Protein AF-A0AA40HDG7-F1 (afdb_monomer)

Nearest PDB structures (foldseek):
  3k21-assembly1_A-2  TM=5.931E-01  e=1.772E+00  Plasmodium falciparum
  6bv7-assembly1_A  TM=5.153E-01  e=6.403E+00  Canis lupus familiaris

Foldseek 3Di:
DDPPPDPDPPLPDCDVVVLVVLVCVQCVVPPVDHDPVSVVVSVVVVCVVSPPPVVPPPPDD

pLDDT: mean 71.55, std 14.44, range [45.19, 89.06]

Mean predicted aligned error: 12.29 Å

Radius of gyration: 17.08 Å; Cα contacts (8 Å, |Δi|>4): 17; chains: 1; bounding box: 20×50×39 Å

Solvent-accessible surface area (backbone atoms only — not comparable to full-atom values): 4164 Å² total; per-residue (Å²): 137,89,77,83,74,63,84,70,80,79,67,75,73,76,44,72,69,55,54,49,62,55,48,46,71,76,37,74,82,66,77,86,68,70,55,75,71,51,47,52,53,47,54,55,50,51,46,64,72,65,58,73,62,80,74,83,77,71,84,73,135

Secondary structure (DSSP, 8-state):
-----PPPP------HHHHHHHHHHH-TT--S---HHHHHHHHHHHHHHTT--TTTT----

Structure (mmCIF, N/CA/C/O backbone):
data_AF-A0AA40HDG7-F1
#
_entry.id   AF-A0AA40HDG7-F1
#
loop_
_atom_site.group_PDB
_atom_site.id
_atom_site.type_symbol
_atom_site.label_atom_id
_atom_site.label_alt_id
_atom_site.label_comp_id
_atom_site.label_asym_id
_atom_site.label_entity_id
_atom_site.label_seq_id
_atom_site.pdbx_PDB_ins_code
_atom_site.Cartn_x
_atom_site.Cartn_y
_atom_site.Cartn_z
_atom_site.occupancy
_atom_site.B_iso_or_equiv
_atom_site.auth_seq_id
_atom_site.auth_comp_id
_atom_site.auth_asym_id
_atom_site.auth_atom_id
_atom_site.pdbx_PDB_model_num
ATOM 1 N N . MET A 1 1 ? 3.440 35.728 -18.831 1.00 50.94 1 MET A N 1
ATOM 2 C CA . MET A 1 1 ? 3.114 34.291 -18.905 1.00 50.94 1 MET A CA 1
ATOM 3 C C . MET A 1 1 ? 3.649 33.650 -17.649 1.00 50.94 1 MET A C 1
ATOM 5 O O . MET A 1 1 ? 4.848 33.458 -17.496 1.00 50.94 1 MET A O 1
ATOM 9 N N . ASP A 1 2 ? 2.738 33.482 -16.710 1.00 51.50 2 ASP A N 1
ATOM 10 C CA . ASP A 1 2 ? 2.938 33.054 -15.340 1.00 51.50 2 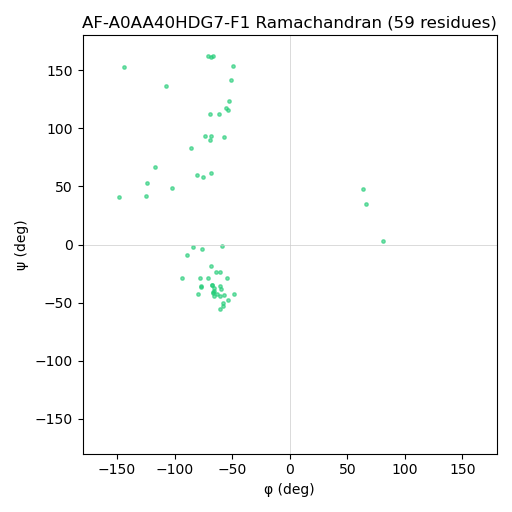ASP A CA 1
ATOM 11 C C . ASP A 1 2 ? 3.356 31.583 -15.293 1.00 51.50 2 ASP A C 1
ATOM 13 O O . ASP A 1 2 ? 2.563 30.696 -15.590 1.00 51.50 2 ASP A O 1
ATOM 17 N N . SER A 1 3 ? 4.595 31.318 -14.884 1.00 57.78 3 SER A N 1
ATOM 18 C CA . SER A 1 3 ? 5.029 29.972 -14.488 1.00 57.78 3 SER A CA 1
ATOM 19 C C . SER A 1 3 ? 5.618 29.999 -13.081 1.00 57.78 3 SER A C 1
ATOM 21 O O . SER A 1 3 ? 6.619 29.355 -12.788 1.00 57.78 3 SER A O 1
ATOM 23 N N . ALA A 1 4 ? 4.976 30.739 -12.176 1.00 56.44 4 ALA A N 1
ATOM 24 C CA . ALA A 1 4 ? 5.177 30.592 -10.740 1.00 56.44 4 ALA A CA 1
ATOM 25 C C . ALA A 1 4 ? 4.346 29.404 -10.229 1.00 56.44 4 ALA A C 1
ATOM 27 O O . ALA A 1 4 ? 3.466 29.552 -9.385 1.00 56.44 4 ALA A O 1
ATOM 28 N N . ARG A 1 5 ? 4.600 28.199 -10.750 1.00 59.88 5 ARG A N 1
ATOM 29 C CA . ARG A 1 5 ? 4.082 26.984 -10.119 1.00 59.88 5 ARG A CA 1
ATOM 30 C C . ARG A 1 5 ? 5.085 26.588 -9.044 1.00 59.88 5 ARG A C 1
ATOM 32 O O . ARG A 1 5 ? 5.989 25.794 -9.288 1.00 59.88 5 ARG A O 1
ATOM 39 N N . GLY A 1 6 ? 4.957 27.218 -7.874 1.00 61.06 6 GLY A N 1
ATOM 40 C CA . GLY A 1 6 ? 5.664 26.786 -6.669 1.00 61.06 6 GLY A CA 1
ATOM 41 C C . GLY A 1 6 ? 5.467 25.278 -6.453 1.00 61.06 6 GLY A C 1
ATOM 42 O O . GLY A 1 6 ? 4.481 24.721 -6.951 1.00 61.06 6 GLY A O 1
ATOM 43 N N . PRO A 1 7 ? 6.401 24.589 -5.771 1.00 58.84 7 PRO A N 1
ATOM 44 C CA . PRO A 1 7 ? 6.280 23.157 -5.537 1.00 58.84 7 PRO A CA 1
ATOM 45 C C . PRO A 1 7 ? 4.922 22.892 -4.890 1.00 58.84 7 PRO A C 1
ATOM 47 O O . PRO A 1 7 ? 4.638 23.401 -3.806 1.00 58.84 7 PRO A O 1
ATOM 50 N N . ALA A 1 8 ? 4.069 22.152 -5.602 1.00 58.09 8 ALA A N 1
ATOM 51 C CA . ALA A 1 8 ? 2.764 21.761 -5.101 1.00 58.09 8 ALA A CA 1
ATOM 52 C C . ALA A 1 8 ? 2.947 21.124 -3.714 1.00 58.09 8 ALA A C 1
ATOM 54 O O . ALA A 1 8 ? 3.950 20.424 -3.504 1.00 58.09 8 ALA A O 1
ATOM 55 N N . PRO A 1 9 ? 2.034 21.376 -2.760 1.00 55.09 9 PRO A N 1
ATOM 56 C CA . PRO A 1 9 ? 2.120 20.758 -1.451 1.00 55.09 9 PRO A CA 1
ATOM 57 C C . PRO A 1 9 ? 2.239 19.253 -1.659 1.00 55.09 9 PRO A C 1
ATOM 59 O O . PRO A 1 9 ? 1.413 18.645 -2.341 1.00 55.09 9 PRO A O 1
ATOM 62 N N . ARG A 1 10 ? 3.314 18.681 -1.109 1.00 54.59 10 ARG A N 1
ATOM 63 C CA . ARG A 1 10 ? 3.599 17.246 -1.089 1.00 54.59 10 ARG A CA 1
ATOM 64 C C . ARG A 1 10 ? 2.582 16.559 -0.176 1.00 54.59 10 ARG A C 1
ATOM 66 O O . ARG A 1 10 ? 2.938 16.008 0.856 1.00 54.59 10 ARG A O 1
ATOM 73 N N . THR A 1 11 ? 1.301 16.639 -0.523 1.00 56.06 11 THR A N 1
ATOM 74 C CA . THR A 1 11 ? 0.354 15.596 -0.146 1.00 56.06 11 THR A CA 1
ATOM 75 C C . THR A 1 11 ? 0.974 14.324 -0.704 1.00 56.06 11 THR A C 1
ATOM 77 O O . THR A 1 11 ? 1.322 14.288 -1.883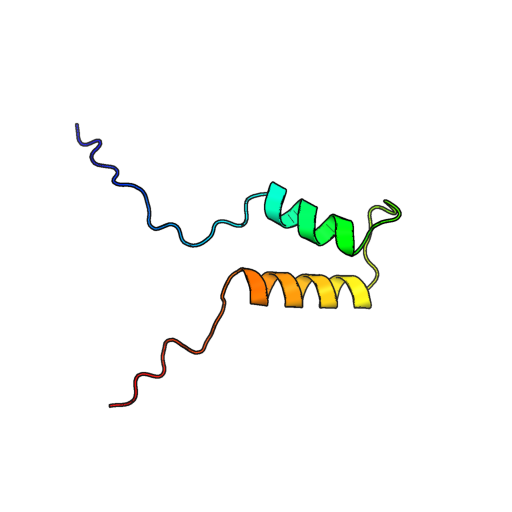 1.00 56.06 11 THR A O 1
ATOM 80 N N . GLY A 1 12 ? 1.323 13.389 0.183 1.00 59.19 12 GLY A N 1
ATOM 81 C CA . GLY A 1 12 ? 2.153 12.232 -0.136 1.00 59.19 12 GLY A CA 1
ATOM 82 C C . GLY A 1 12 ? 1.522 11.422 -1.258 1.00 59.19 12 GLY A C 1
ATOM 83 O O . GLY A 1 12 ? 0.675 10.575 -1.002 1.00 59.19 12 GLY A O 1
ATOM 84 N N . SER A 1 13 ? 1.908 11.728 -2.497 1.00 61.69 13 SER A N 1
ATOM 85 C CA . SER A 1 13 ? 1.415 11.054 -3.687 1.00 61.69 13 SER A CA 1
ATOM 86 C C . SER A 1 13 ? 1.824 9.597 -3.569 1.00 61.69 13 SER A C 1
ATOM 88 O O . SER A 1 13 ? 3.015 9.276 -3.576 1.00 61.69 13 SER A O 1
ATOM 90 N N . TRP A 1 14 ? 0.852 8.702 -3.406 1.00 67.00 14 TRP A N 1
ATOM 91 C CA . TRP A 1 14 ? 1.094 7.306 -3.725 1.00 67.00 14 TRP A CA 1
ATOM 92 C C . TRP A 1 14 ? 1.244 7.198 -5.230 1.00 67.00 14 TRP A C 1
ATOM 94 O O . TRP A 1 14 ? 0.282 6.997 -5.967 1.00 67.00 14 TRP A O 1
ATOM 104 N N . ASP A 1 15 ? 2.480 7.341 -5.682 1.00 76.50 15 ASP A N 1
ATOM 105 C CA . ASP A 1 15 ? 2.823 7.008 -7.050 1.00 76.50 15 ASP A CA 1
ATOM 106 C C . ASP A 1 15 ? 2.712 5.485 -7.242 1.00 76.50 15 ASP A C 1
ATOM 108 O O . ASP A 1 15 ? 2.733 4.704 -6.283 1.00 76.50 15 ASP A O 1
ATOM 112 N N . ALA A 1 16 ? 2.614 5.034 -8.494 1.00 82.75 16 ALA A N 1
ATOM 113 C CA . ALA A 1 16 ? 2.429 3.617 -8.830 1.00 82.75 16 ALA A CA 1
ATOM 114 C C . ALA A 1 16 ? 3.494 2.690 -8.202 1.00 82.75 16 ALA A C 1
ATOM 116 O O . ALA A 1 16 ? 3.222 1.534 -7.882 1.00 82.75 16 ALA A O 1
ATOM 117 N N . SER A 1 17 ? 4.701 3.205 -7.966 1.00 81.44 17 SER A N 1
ATOM 118 C CA . SER A 1 17 ? 5.783 2.514 -7.259 1.00 81.44 17 SER A CA 1
ATOM 119 C C . SER A 1 17 ? 5.482 2.275 -5.771 1.00 81.44 17 SER A C 1
ATOM 121 O O . SER A 1 17 ? 5.858 1.233 -5.232 1.00 81.44 17 SER A O 1
ATOM 123 N N . GLY A 1 18 ? 4.774 3.194 -5.107 1.00 80.00 18 GLY A N 1
ATOM 124 C CA . GLY A 1 18 ? 4.289 3.026 -3.735 1.00 80.00 18 GLY A CA 1
ATOM 125 C C . GLY A 1 18 ? 3.241 1.918 -3.635 1.00 80.00 18 GLY A C 1
ATOM 126 O O . GLY A 1 18 ? 3.355 1.044 -2.774 1.00 80.00 18 GLY A O 1
ATOM 127 N N . PHE A 1 19 ? 2.302 1.892 -4.584 1.00 81.94 19 PHE A N 1
ATOM 128 C CA . PHE A 1 19 ? 1.311 0.821 -4.721 1.00 81.94 19 PHE A CA 1
ATOM 129 C C . PHE A 1 19 ? 1.985 -0.548 -4.900 1.00 81.94 19 PHE A C 1
ATOM 131 O O . PHE A 1 19 ? 1.716 -1.481 -4.142 1.00 81.94 19 PHE A O 1
ATOM 138 N N . LEU A 1 20 ? 2.931 -0.652 -5.843 1.00 84.38 20 LEU A N 1
ATOM 139 C CA . LEU A 1 20 ? 3.617 -1.910 -6.149 1.00 84.38 20 LEU A CA 1
ATOM 140 C C . LEU A 1 20 ? 4.391 -2.466 -4.943 1.00 84.38 20 LEU A C 1
ATOM 142 O O . LEU A 1 20 ? 4.446 -3.675 -4.734 1.00 84.38 20 LEU A O 1
ATOM 146 N N . ARG A 1 21 ? 4.973 -1.588 -4.120 1.00 82.31 21 ARG A N 1
ATOM 147 C CA . ARG A 1 21 ? 5.757 -1.984 -2.941 1.00 82.31 21 ARG A CA 1
ATOM 148 C C . ARG A 1 21 ? 4.897 -2.546 -1.810 1.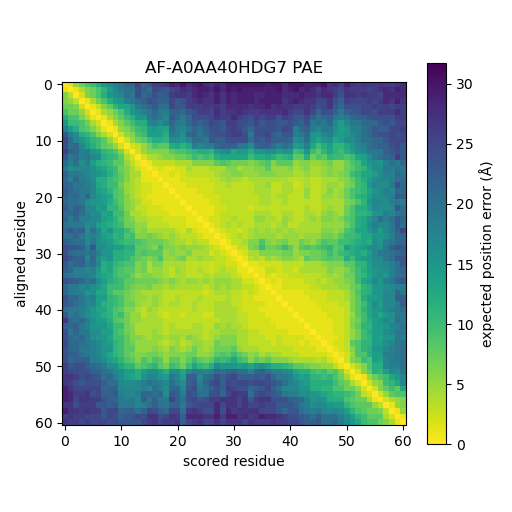00 82.31 21 ARG A C 1
ATOM 150 O O . ARG A 1 21 ? 5.390 -3.333 -1.003 1.00 82.31 21 ARG A O 1
ATOM 157 N N . VAL A 1 22 ? 3.643 -2.114 -1.706 1.00 82.81 22 VAL A N 1
ATOM 158 C CA . VAL A 1 22 ? 2.680 -2.698 -0.763 1.00 82.81 22 VAL A CA 1
ATOM 159 C C . VAL A 1 22 ? 2.123 -3.998 -1.344 1.00 82.81 22 VAL A C 1
ATOM 161 O O . VAL A 1 22 ? 2.106 -5.009 -0.646 1.00 82.81 22 VAL A O 1
ATOM 164 N N . TRP A 1 23 ? 1.799 -4.008 -2.640 1.00 84.12 23 TRP A N 1
ATOM 165 C CA . TRP A 1 23 ? 1.348 -5.196 -3.370 1.00 84.12 23 TRP A CA 1
ATOM 166 C C . TRP A 1 23 ? 2.319 -6.380 -3.238 1.00 84.12 23 TRP A C 1
ATOM 168 O O . TRP A 1 23 ? 1.914 -7.477 -2.869 1.00 84.12 23 TRP A O 1
ATOM 178 N N . GLN A 1 24 ? 3.622 -6.153 -3.429 1.00 85.06 24 GLN A N 1
ATOM 179 C CA . GLN A 1 24 ? 4.659 -7.192 -3.324 1.00 85.06 24 GLN A CA 1
ATOM 180 C C . GLN A 1 24 ? 4.759 -7.858 -1.944 1.00 85.06 24 GLN A C 1
ATOM 182 O O . GLN A 1 24 ? 5.264 -8.972 -1.839 1.00 85.06 24 GLN A O 1
ATOM 187 N N . ARG A 1 25 ? 4.316 -7.193 -0.870 1.00 83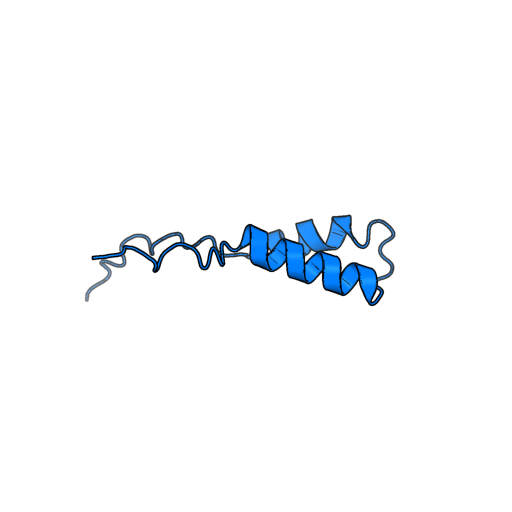.06 25 ARG A N 1
ATOM 188 C CA . ARG A 1 25 ? 4.319 -7.797 0.474 1.00 83.06 25 ARG A CA 1
ATOM 189 C C . ARG A 1 25 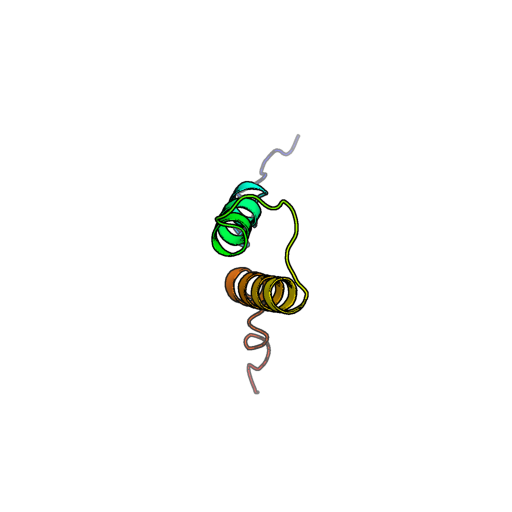? 3.172 -8.778 0.664 1.00 83.06 25 ARG A C 1
ATOM 191 O O . ARG A 1 25 ? 3.297 -9.681 1.483 1.00 83.06 25 ARG A O 1
ATOM 198 N N . LEU A 1 26 ? 2.069 -8.558 -0.046 1.00 81.38 26 LEU A N 1
ATOM 199 C CA . LEU A 1 26 ? 0.858 -9.368 0.043 1.00 81.38 26 LEU A CA 1
ATOM 200 C C . LEU A 1 26 ? 0.846 -10.482 -1.004 1.00 81.38 26 LEU A C 1
ATOM 202 O O . LEU A 1 26 ? 0.322 -11.552 -0.733 1.00 81.38 26 LEU A O 1
ATOM 206 N N . ASP A 1 27 ? 1.498 -10.275 -2.149 1.00 85.44 27 ASP A N 1
ATOM 207 C CA . ASP A 1 27 ? 1.729 -11.316 -3.151 1.00 85.44 27 ASP A CA 1
ATOM 208 C C . ASP A 1 27 ? 3.231 -11.606 -3.351 1.00 85.44 27 ASP A C 1
ATOM 210 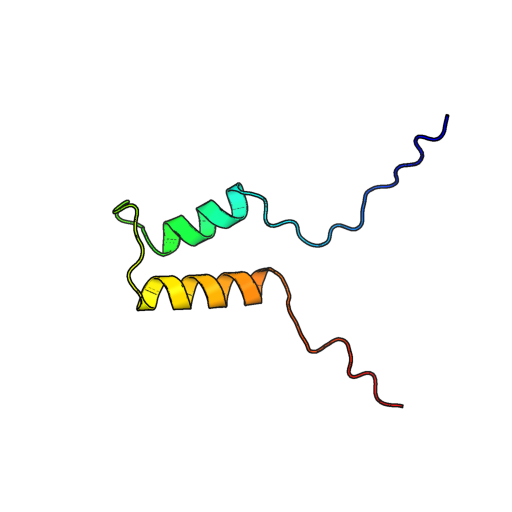O O . ASP A 1 27 ? 3.793 -11.335 -4.416 1.00 85.44 27 ASP A O 1
ATOM 214 N N . PRO A 1 28 ? 3.926 -12.163 -2.338 1.00 78.88 28 PRO A N 1
ATOM 215 C CA . PRO A 1 28 ? 5.352 -12.473 -2.444 1.00 78.88 28 PRO A CA 1
ATOM 216 C C . PRO A 1 28 ? 5.640 -13.619 -3.425 1.00 78.88 28 PRO A C 1
ATOM 218 O O . PRO A 1 28 ? 6.776 -13.782 -3.862 1.00 78.88 28 PRO A O 1
ATOM 221 N N . GLN A 1 29 ? 4.625 -14.425 -3.750 1.00 81.75 29 GLN A N 1
ATOM 222 C CA . GLN A 1 29 ? 4.724 -15.552 -4.680 1.00 81.75 29 GLN A CA 1
ATOM 223 C C . GLN A 1 29 ? 4.437 -15.145 -6.135 1.00 81.75 29 GLN A C 1
ATOM 225 O O . GLN A 1 29 ? 4.651 -15.953 -7.034 1.00 81.75 29 GLN A O 1
ATOM 230 N N . GLY A 1 30 ? 3.971 -13.914 -6.386 1.00 83.44 30 GLY A N 1
ATOM 231 C CA . GLY A 1 30 ? 3.661 -13.441 -7.736 1.00 83.44 30 GLY A CA 1
ATOM 232 C C . GLY A 1 30 ? 2.481 -14.175 -8.376 1.00 83.44 30 GLY A C 1
ATOM 233 O O . GLY A 1 30 ? 2.491 -14.420 -9.582 1.00 83.44 30 GLY A O 1
ATOM 234 N N . ARG A 1 31 ? 1.476 -14.549 -7.577 1.00 85.75 31 ARG A N 1
ATOM 235 C CA . ARG A 1 31 ? 0.232 -15.184 -8.041 1.00 85.75 31 ARG A CA 1
ATOM 236 C C . ARG A 1 31 ? -0.583 -14.255 -8.942 1.00 85.75 31 ARG A C 1
ATOM 238 O O . ARG A 1 31 ? -1.383 -14.731 -9.743 1.00 85.75 31 ARG A O 1
ATOM 245 N N . GLY A 1 32 ? -0.391 -12.941 -8.815 1.00 85.06 32 GLY A N 1
ATOM 246 C CA . GLY A 1 32 ? -1.072 -11.925 -9.615 1.00 85.06 32 GLY A CA 1
ATOM 247 C C . GLY A 1 32 ? -2.482 -11.586 -9.128 1.00 85.06 32 GLY A C 1
ATOM 248 O O . GLY A 1 32 ? -3.151 -10.763 -9.750 1.00 85.06 32 GLY A O 1
ATOM 249 N N . TYR A 1 33 ? -2.930 -12.176 -8.017 1.00 85.12 33 TYR A N 1
ATOM 250 C CA . TYR A 1 33 ? -4.190 -11.848 -7.358 1.00 85.12 33 TYR A CA 1
ATOM 251 C C . TYR A 1 33 ? -4.050 -11.955 -5.835 1.00 85.12 33 TYR A C 1
ATOM 253 O O . TYR A 1 33 ? -3.212 -12.699 -5.325 1.00 85.12 33 TYR A O 1
ATOM 261 N N . LEU A 1 34 ? -4.876 -11.185 -5.127 1.00 87.19 34 LEU A N 1
ATOM 262 C CA . LEU A 1 34 ? -5.004 -11.214 -3.673 1.00 87.19 34 LEU A CA 1
ATOM 263 C C . LEU A 1 34 ? -6.331 -11.880 -3.318 1.00 87.19 34 LEU A C 1
ATOM 265 O O . LEU A 1 34 ? -7.356 -11.584 -3.936 1.00 87.19 34 LEU A O 1
ATOM 269 N N . ASP A 1 35 ? -6.313 -12.759 -2.324 1.00 88.56 35 ASP A N 1
ATOM 270 C CA . ASP A 1 35 ? -7.530 -13.323 -1.753 1.00 88.56 35 ASP A CA 1
ATOM 271 C C . ASP A 1 35 ? -8.282 -12.249 -0.938 1.00 88.56 35 ASP A C 1
ATOM 273 O O . ASP A 1 35 ? -7.710 -11.235 -0.536 1.00 88.56 35 ASP A O 1
ATOM 277 N N . ASP A 1 36 ? -9.567 -12.467 -0.647 1.00 88.00 36 ASP A N 1
ATOM 278 C CA . ASP A 1 36 ? -10.446 -11.494 0.036 1.00 88.00 36 ASP A CA 1
ATOM 279 C C . ASP A 1 36 ? -9.822 -10.888 1.314 1.00 88.00 36 ASP A C 1
ATOM 281 O O . ASP A 1 36 ? -9.808 -9.673 1.521 1.00 88.00 36 ASP A O 1
ATOM 285 N N . LYS A 1 37 ? -9.177 -11.734 2.127 1.00 87.38 37 LYS A N 1
ATOM 286 C CA . LYS A 1 37 ? -8.495 -11.312 3.361 1.00 87.38 37 LYS A CA 1
ATOM 287 C C . LYS A 1 37 ? -7.259 -10.448 3.103 1.00 87.38 37 LYS A C 1
ATOM 289 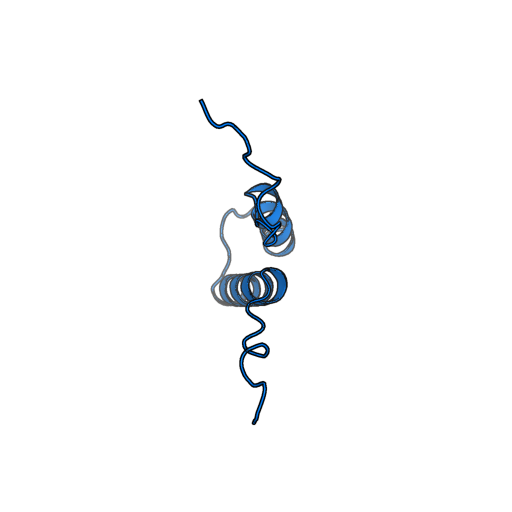O O . LYS A 1 37 ? -6.952 -9.558 3.897 1.00 87.38 37 LYS A O 1
ATOM 294 N N . GLU A 1 38 ? -6.538 -10.729 2.024 1.00 87.00 38 GLU A N 1
ATOM 295 C CA . GLU A 1 38 ? -5.328 -10.006 1.632 1.00 87.00 38 GLU A CA 1
ATOM 296 C C . GLU A 1 38 ? -5.689 -8.663 0.993 1.00 87.00 38 GLU A C 1
ATOM 298 O O . GLU A 1 38 ? -5.028 -7.661 1.264 1.00 87.00 38 GLU A O 1
ATOM 303 N N . LEU A 1 39 ? -6.784 -8.614 0.229 1.00 89.06 39 LEU A N 1
ATOM 304 C CA . LEU A 1 39 ? -7.335 -7.385 -0.332 1.00 89.06 39 LEU A CA 1
ATOM 305 C C . LEU A 1 39 ? -7.797 -6.417 0.767 1.00 89.06 39 LEU A C 1
ATOM 307 O O . LEU A 1 39 ? -7.511 -5.223 0.702 1.00 89.06 39 LEU A O 1
ATOM 311 N N . ASP A 1 40 ? -8.461 -6.913 1.810 1.00 87.25 40 ASP A N 1
ATOM 312 C CA . ASP A 1 40 ? -8.865 -6.063 2.933 1.00 87.25 40 ASP A CA 1
ATOM 313 C C . ASP A 1 40 ? -7.634 -5.551 3.722 1.00 87.25 40 ASP A C 1
ATOM 315 O O . ASP A 1 40 ? -7.508 -4.361 4.033 1.00 87.25 40 ASP A O 1
ATOM 319 N N . ALA A 1 41 ? -6.640 -6.415 3.963 1.00 85.94 41 ALA A N 1
ATOM 320 C CA . ALA A 1 41 ? -5.366 -6.001 4.560 1.00 85.94 41 ALA A CA 1
ATOM 321 C C . ALA A 1 41 ? -4.632 -4.937 3.717 1.00 85.94 41 ALA A C 1
ATOM 323 O O . ALA A 1 41 ? -4.066 -3.991 4.279 1.00 85.94 41 ALA A O 1
ATOM 324 N N . PHE A 1 42 ? -4.688 -5.054 2.386 1.00 86.62 42 PHE A N 1
ATOM 325 C CA . PHE A 1 42 ? -4.155 -4.069 1.451 1.00 86.62 42 PHE A CA 1
ATOM 326 C C . PHE A 1 42 ? -4.830 -2.711 1.625 1.00 86.62 42 PHE A C 1
ATOM 328 O O . PHE A 1 42 ? -4.148 -1.726 1.910 1.00 86.62 42 PHE A O 1
ATOM 335 N N . CYS A 1 43 ? -6.161 -2.662 1.530 1.00 84.69 43 CYS A N 1
ATOM 336 C CA . CYS A 1 43 ? -6.945 -1.434 1.658 1.00 84.69 43 CYS A CA 1
ATOM 337 C C . CYS A 1 43 ? -6.690 -0.731 2.998 1.00 84.69 43 CYS A C 1
ATOM 339 O O . CYS A 1 43 ? -6.466 0.480 3.030 1.00 84.69 43 CYS A O 1
ATOM 341 N N . ARG A 1 44 ? -6.632 -1.484 4.105 1.00 85.12 44 ARG A N 1
ATOM 342 C CA . ARG A 1 44 ? -6.297 -0.934 5.429 1.00 85.12 44 ARG A CA 1
ATOM 343 C C . ARG A 1 44 ? -4.901 -0.305 5.463 1.00 85.12 44 ARG A C 1
ATOM 345 O O . ARG A 1 44 ? -4.748 0.804 5.981 1.00 85.12 44 ARG A O 1
ATOM 352 N N . GLN A 1 45 ? -3.889 -0.960 4.887 1.00 81.69 45 GLN A N 1
ATOM 353 C CA . GLN A 1 45 ? -2.547 -0.376 4.774 1.00 81.69 45 GLN A CA 1
ATOM 354 C C . GLN A 1 45 ? -2.511 0.851 3.860 1.00 81.69 45 GLN A C 1
ATOM 356 O O . GLN A 1 45 ? -1.835 1.822 4.207 1.00 81.69 45 GLN A O 1
ATOM 361 N N . MET A 1 46 ? -3.237 0.841 2.736 1.00 79.81 46 MET A N 1
ATOM 362 C CA . MET A 1 46 ? -3.329 2.000 1.842 1.00 79.81 46 MET A CA 1
ATOM 363 C C . MET A 1 46 ? -3.857 3.225 2.580 1.00 79.81 46 MET A C 1
ATOM 365 O O . MET A 1 46 ? -3.219 4.273 2.574 1.00 79.81 46 MET A O 1
ATOM 369 N N . LEU A 1 47 ? -4.997 3.074 3.254 1.00 79.19 47 LEU A N 1
ATOM 370 C CA . LEU A 1 47 ? -5.686 4.165 3.941 1.00 79.19 47 LEU A CA 1
ATOM 371 C C . LEU A 1 47 ? -4.870 4.708 5.123 1.00 79.19 47 LEU A C 1
ATOM 373 O O . LEU A 1 47 ? -4.801 5.920 5.324 1.00 79.19 47 LEU A O 1
ATOM 377 N N . THR A 1 48 ? -4.180 3.823 5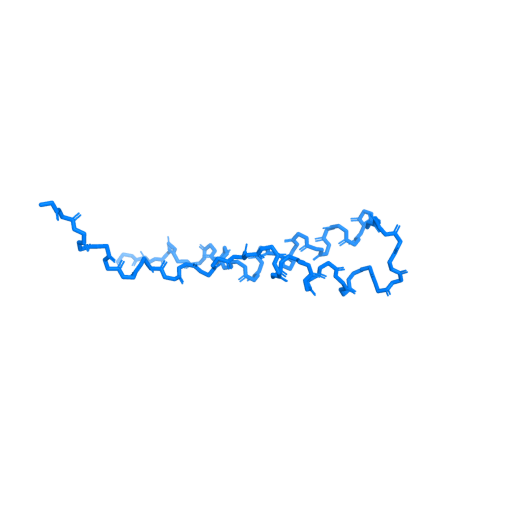.849 1.00 77.25 48 THR A N 1
ATOM 378 C CA . THR A 1 48 ? -3.268 4.211 6.940 1.00 77.25 48 THR A CA 1
ATOM 379 C C . THR A 1 48 ? -2.050 4.975 6.410 1.00 77.25 48 THR A C 1
ATOM 381 O O . THR A 1 48 ? -1.623 5.960 7.005 1.00 77.25 48 THR A O 1
ATOM 384 N N . THR A 1 49 ? -1.489 4.547 5.275 1.00 71.25 49 THR A N 1
ATOM 385 C CA . THR A 1 49 ? -0.274 5.150 4.697 1.00 71.25 49 THR A CA 1
ATOM 386 C C . THR A 1 49 ? -0.563 6.477 3.994 1.00 71.25 49 THR A C 1
ATOM 388 O O . THR A 1 49 ? 0.258 7.388 4.044 1.00 71.25 49 THR A O 1
ATOM 391 N N . LEU A 1 50 ? -1.726 6.598 3.351 1.00 68.56 50 LEU A N 1
ATOM 392 C CA . LEU A 1 50 ? -2.173 7.817 2.674 1.00 68.56 50 LEU A CA 1
ATOM 393 C C . LEU A 1 50 ? -2.664 8.902 3.634 1.00 68.56 50 LEU A C 1
ATOM 395 O O . LEU A 1 50 ? -2.981 10.004 3.193 1.00 68.56 50 LEU A O 1
ATOM 399 N N . GLY A 1 51 ? -2.706 8.617 4.936 1.00 60.72 51 GLY A N 1
ATOM 400 C CA . GLY A 1 51 ? -3.042 9.619 5.932 1.00 60.72 51 GLY A CA 1
ATOM 401 C C . GLY A 1 51 ? -4.462 10.139 5.760 1.00 60.72 51 GLY A C 1
ATOM 402 O O . GLY A 1 51 ? -4.687 11.342 5.846 1.00 60.72 51 GLY A O 1
ATOM 403 N N . THR A 1 52 ? -5.446 9.248 5.593 1.00 50.50 52 THR A N 1
ATOM 404 C CA . THR A 1 52 ? -6.811 9.583 6.030 1.00 50.50 52 THR A CA 1
ATOM 405 C C . THR A 1 52 ? -6.860 9.488 7.554 1.00 50.50 52 THR A C 1
ATOM 407 O O . THR A 1 52 ? -7.611 8.713 8.139 1.00 50.50 52 THR A O 1
ATOM 410 N N . ASP A 1 53 ? -6.003 10.260 8.219 1.00 53.06 53 ASP A N 1
ATOM 411 C CA . ASP A 1 53 ? -6.228 10.592 9.608 1.00 53.06 53 ASP A CA 1
ATOM 412 C C . ASP A 1 53 ? -7.451 11.510 9.620 1.00 53.06 53 ASP A C 1
ATOM 414 O O . ASP A 1 53 ? -7.368 12.721 9.427 1.00 53.06 53 ASP A O 1
ATOM 418 N N . VAL A 1 54 ? -8.623 10.911 9.815 1.00 53.53 54 VAL A N 1
ATOM 419 C CA . VAL A 1 54 ? -9.874 11.630 10.091 1.00 53.53 54 VAL A CA 1
ATOM 420 C C . VAL A 1 54 ? -9.770 12.492 11.368 1.00 53.53 54 VAL A C 1
ATOM 422 O O . VAL A 1 54 ? -10.707 13.206 11.715 1.00 53.53 54 VAL A O 1
ATOM 425 N N . SER A 1 55 ? -8.632 12.485 12.070 1.00 53.16 55 SER A N 1
ATOM 426 C CA . SER A 1 55 ? -8.436 13.187 13.337 1.00 53.16 55 SER A CA 1
ATOM 427 C C . SER A 1 55 ? -8.054 14.666 13.199 1.00 53.16 55 SER A C 1
ATOM 429 O O . SER A 1 55 ? -8.023 15.365 14.210 1.00 53.16 55 SER A O 1
ATOM 431 N N . THR A 1 56 ? -7.873 15.216 11.993 1.00 46.47 56 THR A N 1
ATOM 432 C CA . THR A 1 56 ? -7.669 16.671 11.808 1.00 46.47 56 THR A CA 1
ATOM 433 C C . THR A 1 56 ? -8.915 17.407 11.315 1.00 46.47 56 THR A C 1
ATOM 435 O O . THR A 1 56 ? -8.861 18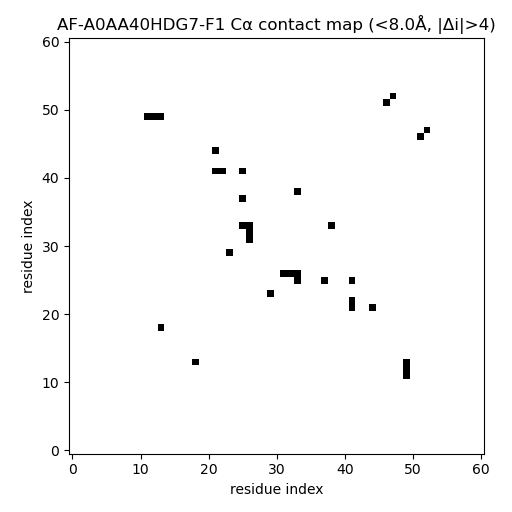.230 10.412 1.00 46.47 56 THR A O 1
ATOM 438 N N . CYS A 1 57 ? -10.064 17.180 11.953 1.00 49.12 57 CYS A N 1
ATOM 439 C CA . CYS A 1 57 ? -11.111 18.209 11.996 1.00 49.12 57 CYS A CA 1
ATOM 440 C C . CYS A 1 57 ? -11.926 18.154 13.296 1.00 49.12 57 CYS A C 1
ATOM 442 O O . CYS A 1 57 ? -13.143 18.299 13.299 1.00 49.12 57 CYS A O 1
ATOM 444 N N . ALA A 1 58 ? -11.251 17.940 14.426 1.00 52.62 58 ALA A N 1
ATOM 445 C CA . ALA A 1 58 ? -11.821 18.162 15.751 1.00 52.62 58 ALA A CA 1
ATOM 446 C C . ALA A 1 58 ? -10.944 19.137 16.547 1.00 52.62 58 ALA A C 1
ATOM 448 O O . ALA A 1 58 ? -10.551 18.863 17.678 1.00 52.62 58 ALA A O 1
ATOM 449 N N . SER A 1 59 ? -10.646 20.304 15.966 1.00 51.19 59 SER A N 1
ATOM 450 C CA . SER A 1 59 ? -10.334 21.471 16.795 1.00 51.19 59 SER A CA 1
ATOM 451 C C . SER A 1 59 ? -11.660 21.950 17.393 1.00 51.19 59 SER A C 1
ATOM 453 O O . SER A 1 59 ? -12.430 22.646 16.735 1.00 51.19 59 SER A O 1
ATOM 455 N N . LYS A 1 60 ? -11.975 21.464 18.601 1.00 45.19 60 LYS A N 1
ATOM 456 C CA . LYS A 1 60 ? -13.094 21.944 19.435 1.00 45.19 60 LYS A CA 1
ATOM 457 C C . LYS A 1 60 ? -12.835 23.400 19.905 1.00 45.19 60 LYS A C 1
ATOM 459 O O . LYS A 1 60 ? -11.693 23.841 19.789 1.00 45.19 60 LYS A O 1
ATOM 464 N N . PRO A 1 61 ? -13.890 24.117 20.355 1.00 55.03 61 PRO A N 1
ATOM 465 C CA . PRO A 1 61 ? -14.073 25.573 20.244 1.00 55.03 61 PRO A CA 1
ATOM 466 C C . PRO A 1 61 ? -13.136 26.432 21.090 1.00 55.03 61 PRO A C 1
ATOM 468 O O . PRO A 1 61 ? -12.649 25.931 22.128 1.00 55.03 61 PRO A O 1
#

Sequence (61 aa):
MDSARGPAPRTGSWDASGFLRVWQRLDPQGRGYLDDKELDAFCRQMLTTLGTDVSTCASKP

Organism: Cnephaeus nilssonii (NCBI:txid3371016)